Protein AF-A0AAD8Y513-F1 (afdb_monomer)

Structure (mmCIF, N/CA/C/O backbone):
data_AF-A0AAD8Y513-F1
#
_entry.id   AF-A0AAD8Y513-F1
#
loop_
_atom_site.group_PDB
_atom_site.id
_atom_site.type_symbol
_atom_site.label_atom_id
_atom_site.label_alt_id
_atom_site.label_comp_id
_atom_site.label_asym_id
_atom_site.label_entity_id
_atom_site.label_seq_id
_atom_site.pdbx_PDB_ins_code
_atom_site.Cartn_x
_atom_site.Cartn_y
_atom_site.Cartn_z
_atom_site.occupancy
_atom_site.B_iso_or_equiv
_atom_site.auth_seq_id
_atom_site.auth_comp_id
_atom_site.auth_asym_id
_atom_site.auth_atom_id
_atom_site.pdbx_PDB_model_num
ATOM 1 N N . MET A 1 1 ? 4.666 -17.176 3.021 1.00 49.72 1 MET A N 1
ATOM 2 C CA . MET A 1 1 ? 5.710 -16.201 2.650 1.00 49.72 1 MET A CA 1
ATOM 3 C C . MET A 1 1 ? 6.112 -15.404 3.884 1.00 49.72 1 MET A C 1
ATOM 5 O O . MET A 1 1 ? 5.230 -15.013 4.641 1.00 49.72 1 MET A O 1
ATOM 9 N N . LYS A 1 2 ? 7.413 -15.240 4.141 1.00 45.72 2 LYS A N 1
ATOM 10 C CA . LYS A 1 2 ? 7.952 -14.479 5.280 1.00 45.72 2 LYS A CA 1
ATOM 11 C C . LYS A 1 2 ? 8.651 -13.242 4.726 1.00 45.72 2 LYS A C 1
ATOM 13 O O . LYS A 1 2 ? 9.335 -13.358 3.716 1.00 45.72 2 LYS A O 1
ATOM 18 N N . PHE A 1 3 ? 8.454 -12.090 5.356 1.00 56.69 3 PHE A N 1
ATOM 19 C CA . PHE A 1 3 ? 9.060 -10.833 4.923 1.00 56.69 3 PHE A CA 1
ATOM 20 C C . PHE A 1 3 ? 10.031 -10.340 6.000 1.00 56.69 3 PHE A C 1
ATOM 22 O O . PHE A 1 3 ? 9.779 -10.477 7.200 1.00 56.69 3 PHE A O 1
ATOM 29 N N . ASP A 1 4 ? 11.113 -9.707 5.567 1.00 54.53 4 ASP A N 1
ATOM 30 C CA . ASP A 1 4 ? 12.161 -9.196 6.457 1.00 54.53 4 ASP A CA 1
ATOM 31 C C . ASP A 1 4 ? 11.981 -7.704 6.803 1.00 54.53 4 ASP A C 1
ATOM 33 O O . ASP A 1 4 ? 12.884 -7.077 7.348 1.00 54.53 4 ASP A O 1
ATOM 37 N N . ARG A 1 5 ? 10.837 -7.092 6.452 1.00 64.69 5 ARG A N 1
ATOM 38 C CA . ARG A 1 5 ? 10.586 -5.645 6.599 1.00 64.69 5 ARG A CA 1
ATOM 39 C C . ARG A 1 5 ? 9.244 -5.369 7.284 1.00 64.69 5 ARG A C 1
ATOM 41 O O . ARG A 1 5 ? 8.209 -5.756 6.757 1.00 64.69 5 ARG A O 1
ATOM 48 N N . GLY A 1 6 ? 9.271 -4.703 8.441 1.00 71.81 6 GLY A N 1
ATOM 49 C CA . GLY A 1 6 ? 8.079 -4.289 9.199 1.00 71.81 6 GLY A CA 1
ATOM 50 C C . GLY A 1 6 ? 7.302 -3.112 8.585 1.00 71.81 6 GLY A C 1
ATOM 51 O O . GLY A 1 6 ? 7.573 -2.692 7.457 1.00 71.81 6 GLY A O 1
ATOM 52 N N . TYR A 1 7 ? 6.351 -2.554 9.345 1.00 83.06 7 TYR A N 1
ATOM 53 C CA . TYR A 1 7 ? 5.702 -1.287 8.987 1.00 83.06 7 TYR A CA 1
ATOM 54 C C . TYR A 1 7 ? 6.730 -0.158 8.862 1.00 83.06 7 TYR A C 1
ATOM 56 O O . TYR A 1 7 ? 7.703 -0.096 9.611 1.00 83.06 7 TYR A O 1
ATOM 64 N N . ILE A 1 8 ? 6.498 0.766 7.929 1.00 90.00 8 ILE A N 1
ATOM 65 C CA . ILE A 1 8 ? 7.402 1.904 7.700 1.00 90.00 8 ILE A CA 1
ATOM 66 C C . ILE A 1 8 ? 7.344 2.908 8.862 1.00 90.00 8 ILE A C 1
ATOM 68 O O . ILE A 1 8 ? 8.306 3.629 9.114 1.00 90.00 8 ILE A O 1
ATOM 72 N N . SER A 1 9 ? 6.229 2.944 9.599 1.00 90.06 9 SER A N 1
ATOM 73 C CA . SER A 1 9 ? 6.031 3.852 10.726 1.00 90.06 9 SER A CA 1
ATOM 74 C C . SER A 1 9 ? 5.363 3.154 11.913 1.00 90.06 9 SER A C 1
ATOM 76 O O . SER A 1 9 ? 4.347 2.483 11.713 1.00 90.06 9 SER A O 1
ATOM 78 N N . PRO A 1 10 ? 5.848 3.355 13.156 1.00 89.31 10 PRO A N 1
ATOM 79 C CA . PRO A 1 10 ? 5.206 2.810 14.354 1.00 89.31 10 PRO A CA 1
ATOM 80 C C . PRO A 1 10 ? 3.809 3.393 14.578 1.00 89.31 10 PRO A C 1
ATOM 82 O O . PRO A 1 10 ? 2.985 2.781 15.248 1.00 89.31 10 PRO A O 1
ATOM 85 N N . TYR A 1 11 ? 3.485 4.536 13.966 1.00 92.19 11 TYR A N 1
ATOM 86 C CA . TYR A 1 11 ? 2.132 5.078 14.015 1.00 92.19 11 TYR A CA 1
ATOM 87 C C . TYR A 1 11 ? 1.109 4.188 13.301 1.00 92.19 11 TYR A C 1
ATOM 89 O O . TYR A 1 11 ? -0.086 4.371 13.518 1.00 92.19 11 TYR A O 1
ATOM 97 N N . PHE A 1 12 ? 1.530 3.190 12.510 1.00 91.62 12 PHE A N 1
ATOM 98 C CA . PHE A 1 12 ? 0.635 2.181 11.938 1.00 91.62 12 PHE A CA 1
ATOM 99 C C . PHE A 1 12 ? 0.234 1.068 12.917 1.00 91.62 12 PHE A C 1
ATOM 101 O O . PHE A 1 12 ? -0.759 0.394 12.652 1.00 91.62 12 PHE A O 1
ATOM 108 N N . ILE A 1 13 ? 0.837 0.972 14.104 1.00 88.50 13 ILE A N 1
ATOM 109 C CA . ILE A 1 13 ? 0.418 0.042 15.167 1.00 88.50 13 ILE A CA 1
ATOM 110 C C . ILE A 1 13 ? -1.050 0.290 15.574 1.00 88.50 13 ILE A C 1
ATOM 112 O O . ILE A 1 13 ? -1.461 1.433 15.790 1.00 88.50 13 ILE A O 1
ATOM 116 N N . SER A 1 14 ? -1.859 -0.768 15.633 1.00 86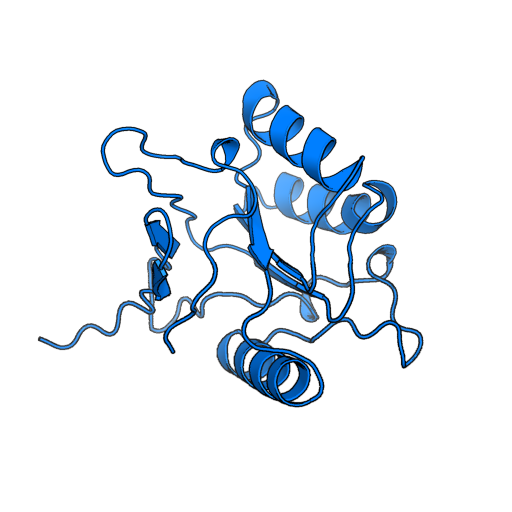.31 14 SER A N 1
ATOM 117 C CA . SER A 1 14 ? -3.241 -0.757 16.139 1.00 86.31 14 SER A CA 1
ATOM 118 C C . SER A 1 14 ? -3.330 -1.271 17.577 1.00 86.31 14 SER A C 1
ATOM 120 O O . SER A 1 14 ? -4.162 -0.778 18.331 1.00 86.31 14 SER A O 1
ATOM 122 N N . ASP A 1 15 ? -2.454 -2.202 17.971 1.00 85.00 15 ASP A N 1
ATOM 123 C CA . ASP A 1 15 ? -2.309 -2.667 19.353 1.00 85.00 15 ASP A CA 1
ATOM 124 C C . ASP A 1 15 ? -0.924 -2.278 19.906 1.00 85.00 15 ASP A C 1
ATOM 126 O O . ASP A 1 15 ? 0.078 -2.930 19.598 1.00 85.00 15 ASP A O 1
ATOM 130 N N . PRO A 1 16 ? -0.842 -1.231 20.749 1.00 82.75 16 PRO A N 1
ATOM 131 C CA . PRO A 1 16 ? 0.412 -0.786 21.351 1.00 82.75 16 PRO A CA 1
ATOM 132 C C . PRO A 1 16 ? 1.083 -1.819 22.262 1.00 82.75 16 PRO A C 1
ATOM 1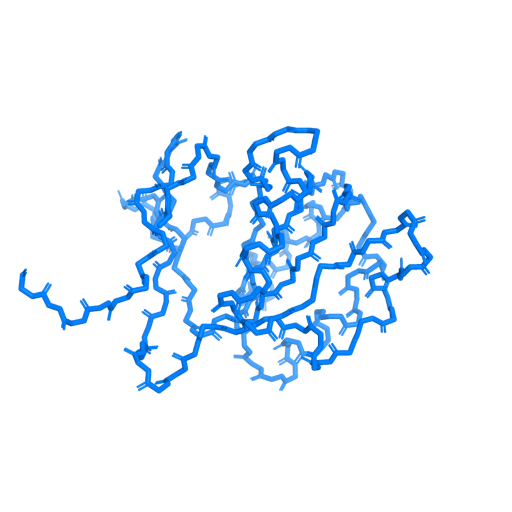34 O O . PRO A 1 16 ? 2.292 -1.732 22.466 1.00 82.75 16 PRO A O 1
ATOM 137 N N . LYS A 1 17 ? 0.330 -2.775 22.829 1.00 84.31 17 LYS A N 1
ATOM 138 C CA . LYS A 1 17 ? 0.878 -3.780 23.755 1.00 84.31 17 LYS A CA 1
ATOM 139 C C . LYS A 1 17 ? 1.671 -4.838 23.007 1.00 84.31 17 LYS A C 1
ATOM 141 O O . LYS A 1 17 ? 2.764 -5.201 23.428 1.00 84.31 17 LYS A O 1
ATOM 146 N N . THR A 1 18 ? 1.103 -5.331 21.912 1.00 80.19 18 THR A N 1
ATOM 147 C CA . THR A 1 18 ? 1.738 -6.339 21.055 1.00 80.19 18 THR A CA 1
ATOM 148 C C . THR A 1 18 ? 2.595 -5.710 19.957 1.00 80.19 18 THR A C 1
ATOM 150 O O . THR A 1 18 ? 3.364 -6.417 19.313 1.00 80.19 18 THR A O 1
ATOM 153 N N . GLN A 1 19 ? 2.501 -4.386 19.774 1.00 80.75 19 GLN A N 1
ATOM 154 C CA . GLN A 1 19 ? 3.152 -3.615 18.711 1.00 80.75 19 GLN A CA 1
ATOM 155 C C . GLN A 1 19 ? 2.785 -4.105 17.307 1.00 80.75 19 GLN A C 1
ATOM 157 O O . GLN A 1 19 ? 3.606 -4.086 16.396 1.00 80.75 19 GLN A O 1
ATOM 162 N N . VAL A 1 20 ? 1.532 -4.526 17.133 1.00 79.19 20 VAL A N 1
ATOM 163 C CA . VAL A 1 20 ? 1.005 -5.089 15.887 1.00 79.19 20 VAL A CA 1
ATOM 164 C C . VAL A 1 20 ? 0.143 -4.066 15.147 1.00 79.19 20 VAL A C 1
ATOM 166 O O . VAL A 1 20 ? -0.532 -3.239 15.760 1.00 79.19 20 VAL A O 1
ATOM 169 N N . CYS A 1 21 ? 0.140 -4.134 13.813 1.00 84.00 21 CYS A N 1
ATOM 170 C CA . CYS A 1 21 ? -0.833 -3.453 12.961 1.00 84.00 21 CYS A CA 1
ATOM 171 C C . CYS A 1 21 ? -1.849 -4.460 12.407 1.00 84.00 21 CYS A C 1
ATOM 173 O O . CYS A 1 21 ? -1.535 -5.254 11.533 1.00 84.00 21 CYS A O 1
ATOM 175 N N . GLU A 1 22 ? -3.079 -4.420 12.889 1.00 81.94 22 GLU A N 1
ATOM 176 C CA . GLU A 1 22 ? -4.155 -5.290 12.429 1.00 81.94 22 GLU A CA 1
ATOM 177 C C . GLU A 1 22 ? -5.006 -4.557 11.391 1.00 81.94 22 GLU A C 1
ATOM 179 O O . GLU A 1 22 ? -5.512 -3.461 11.639 1.00 81.94 22 GLU A O 1
ATOM 184 N N . LEU A 1 23 ? -5.173 -5.177 10.223 1.00 81.88 23 LEU A N 1
ATOM 185 C CA . LEU A 1 23 ? -6.087 -4.726 9.181 1.00 81.88 23 LEU A CA 1
ATOM 186 C C . LEU A 1 23 ? -7.100 -5.839 8.927 1.00 81.88 23 LEU A C 1
ATOM 188 O O . LEU A 1 23 ? -6.729 -7.002 8.838 1.00 81.88 23 LEU A O 1
ATOM 192 N N . GLU A 1 24 ? -8.376 -5.496 8.805 1.00 79.69 24 GLU A N 1
ATOM 193 C CA . GLU A 1 24 ? -9.423 -6.468 8.488 1.00 79.69 24 GLU A CA 1
ATOM 194 C C . GLU A 1 24 ? -9.803 -6.330 7.016 1.00 79.69 24 GLU A C 1
ATOM 196 O O . GLU A 1 24 ? -10.062 -5.213 6.558 1.00 79.69 24 GLU A O 1
ATOM 201 N N . ASN A 1 25 ? -9.785 -7.461 6.296 1.00 78.12 25 ASN A N 1
ATOM 202 C CA . ASN A 1 25 ? -10.074 -7.582 4.861 1.00 78.12 25 ASN A CA 1
ATOM 203 C C . ASN A 1 25 ? -9.511 -6.414 4.033 1.00 78.12 25 ASN A C 1
ATOM 205 O O . ASN A 1 25 ? -10.276 -5.701 3.376 1.00 78.12 25 ASN A O 1
ATOM 209 N N . PRO A 1 26 ? -8.190 -6.150 4.114 1.00 87.44 26 PRO A N 1
ATOM 210 C CA . PRO A 1 26 ? -7.634 -4.974 3.483 1.00 87.44 26 PRO A CA 1
ATOM 211 C C . PRO A 1 26 ? -7.626 -5.117 1.966 1.00 87.44 26 PRO A C 1
ATOM 213 O O . PRO A 1 26 ? -7.344 -6.184 1.414 1.00 87.44 26 PRO A O 1
ATOM 216 N N . VAL A 1 27 ? -7.855 -3.986 1.318 1.00 91.31 27 VAL A N 1
ATOM 217 C CA . VAL A 1 27 ? -7.473 -3.749 -0.066 1.00 91.31 27 VAL A CA 1
ATOM 218 C C . VAL A 1 27 ? -5.955 -3.579 -0.111 1.00 91.31 27 VAL A C 1
ATOM 220 O O . VAL A 1 27 ? -5.370 -2.957 0.780 1.00 91.31 27 VAL A O 1
ATOM 223 N N . ILE A 1 28 ? -5.303 -4.157 -1.116 1.00 92.75 28 ILE A N 1
ATOM 224 C CA . ILE A 1 28 ? -3.845 -4.247 -1.205 1.00 92.75 28 ILE A CA 1
ATOM 225 C C . ILE A 1 28 ? -3.373 -3.504 -2.453 1.00 92.75 28 ILE A C 1
ATOM 227 O O . ILE A 1 28 ? -3.647 -3.915 -3.579 1.00 92.75 28 ILE A O 1
ATOM 231 N N . LEU A 1 29 ? -2.629 -2.421 -2.248 1.00 96.12 29 LEU A N 1
ATOM 232 C CA . LEU A 1 29 ? -1.957 -1.678 -3.307 1.00 96.12 29 LEU A CA 1
ATOM 233 C C . LEU A 1 29 ? -0.500 -2.146 -3.410 1.00 96.12 29 LEU A C 1
ATOM 235 O O . LEU A 1 29 ? 0.255 -2.055 -2.439 1.00 96.12 29 LEU A O 1
ATOM 239 N N . LEU A 1 30 ? -0.103 -2.615 -4.593 1.00 95.62 30 LEU A N 1
ATOM 240 C CA . LEU A 1 30 ? 1.249 -3.091 -4.888 1.00 95.62 30 LEU A CA 1
ATOM 241 C C . LEU A 1 30 ? 1.947 -2.105 -5.827 1.00 95.62 30 LEU A C 1
ATOM 243 O O . LEU A 1 30 ? 1.537 -1.958 -6.973 1.00 95.62 30 LEU A O 1
ATOM 247 N N . VAL A 1 31 ? 3.010 -1.445 -5.373 1.00 96.81 31 VAL A N 1
ATOM 248 C CA . VAL A 1 31 ? 3.742 -0.433 -6.153 1.00 96.81 31 VAL A CA 1
ATOM 249 C C . VAL A 1 31 ? 5.204 -0.842 -6.286 1.00 96.81 31 VAL A C 1
ATOM 251 O O . VAL A 1 31 ? 5.878 -1.128 -5.302 1.00 96.81 31 VAL A O 1
ATOM 254 N N . GLU A 1 32 ? 5.736 -0.872 -7.504 1.00 94.69 32 GLU A N 1
ATOM 255 C CA . GLU A 1 32 ? 7.124 -1.308 -7.717 1.00 94.69 32 GLU A CA 1
ATOM 256 C C . GLU A 1 32 ? 8.163 -0.285 -7.216 1.00 94.69 32 GLU A C 1
ATOM 258 O O . GLU A 1 32 ? 9.288 -0.643 -6.858 1.00 94.69 32 GLU A O 1
ATOM 263 N N . LYS A 1 33 ? 7.779 0.993 -7.199 1.00 94.94 33 LYS A N 1
ATOM 264 C CA . LYS A 1 33 ? 8.633 2.150 -6.912 1.00 94.94 33 LYS A CA 1
ATOM 265 C C . LYS A 1 33 ? 8.239 2.834 -5.605 1.00 94.94 33 LYS A C 1
ATOM 267 O O . LYS A 1 33 ? 7.356 2.382 -4.875 1.00 94.94 33 LYS A O 1
ATOM 272 N N . LYS A 1 34 ? 8.952 3.915 -5.298 1.00 95.88 34 LYS A N 1
ATOM 273 C CA . LYS A 1 34 ? 8.698 4.770 -4.141 1.00 95.88 34 LYS A CA 1
ATOM 274 C C . LYS A 1 34 ? 7.427 5.596 -4.319 1.00 95.88 34 LYS A C 1
ATOM 276 O O . LYS A 1 34 ? 7.164 6.098 -5.408 1.00 95.88 34 LYS A O 1
ATOM 281 N N . VAL A 1 35 ? 6.711 5.810 -3.220 1.00 97.31 35 VAL A N 1
ATOM 282 C CA . VAL A 1 35 ? 5.556 6.710 -3.136 1.00 97.31 35 VAL A CA 1
ATOM 283 C C . VAL A 1 35 ? 5.909 7.872 -2.214 1.00 97.31 35 VAL A C 1
ATOM 285 O O . VAL A 1 35 ? 6.056 7.692 -1.006 1.00 97.31 35 VAL A O 1
ATOM 288 N N . SER A 1 36 ? 6.078 9.063 -2.783 1.00 96.81 36 SER A N 1
ATOM 289 C CA . SER A 1 36 ? 6.514 10.261 -2.049 1.00 96.81 36 SER A CA 1
ATOM 290 C C . SER A 1 36 ? 5.443 11.350 -1.954 1.00 96.81 36 SER A C 1
ATOM 292 O O . SER A 1 36 ? 5.485 12.156 -1.023 1.00 96.81 36 SER A O 1
ATOM 294 N N . SER A 1 37 ? 4.471 11.355 -2.873 1.00 96.06 37 SER A N 1
ATOM 295 C CA . SER A 1 37 ? 3.377 12.329 -2.932 1.00 96.06 37 SER A CA 1
ATOM 296 C C . SER A 1 37 ? 2.047 11.690 -2.555 1.00 96.06 37 SER A C 1
ATOM 298 O O . SER A 1 37 ? 1.698 10.617 -3.048 1.00 96.06 37 SER A O 1
ATOM 300 N N . ILE A 1 38 ? 1.271 12.374 -1.712 1.00 94.69 38 ILE A N 1
ATOM 301 C CA . ILE A 1 38 ? -0.078 11.923 -1.358 1.00 94.69 38 ILE A CA 1
ATOM 302 C C . ILE A 1 38 ? -1.040 11.993 -2.549 1.00 94.69 38 ILE A C 1
ATOM 304 O O . ILE A 1 38 ? -1.972 11.199 -2.614 1.00 94.69 38 ILE A O 1
ATOM 308 N N . GLN A 1 39 ? -0.797 12.886 -3.517 1.00 95.06 39 GLN A N 1
ATOM 309 C CA . GLN A 1 39 ? -1.665 13.088 -4.686 1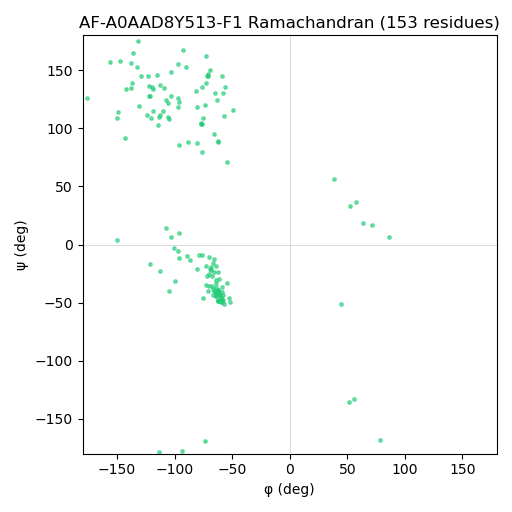.00 95.06 39 GLN A CA 1
ATOM 310 C C . GLN A 1 39 ? -1.822 11.802 -5.506 1.00 95.06 39 GLN A C 1
ATOM 312 O O . GLN A 1 39 ? -2.919 11.494 -5.959 1.00 95.06 39 GLN A O 1
ATOM 317 N N . GLN A 1 40 ? -0.751 11.009 -5.601 1.00 94.31 40 GLN A N 1
ATOM 318 C CA . GLN A 1 40 ? -0.746 9.696 -6.255 1.00 94.31 40 GLN A CA 1
ATOM 319 C C . GLN A 1 40 ? -1.700 8.698 -5.583 1.00 94.31 40 GLN A C 1
ATOM 321 O O . GLN A 1 40 ? -2.227 7.806 -6.236 1.00 94.31 40 GLN A O 1
ATOM 326 N N . LEU A 1 41 ? -1.921 8.837 -4.274 1.00 95.50 41 LEU A N 1
ATOM 327 C CA . LEU A 1 41 ? -2.739 7.927 -3.474 1.00 95.50 41 LEU A CA 1
ATOM 328 C C . LEU A 1 41 ? -4.183 8.401 -3.298 1.00 95.50 41 LEU A C 1
ATOM 330 O O . LEU A 1 41 ? -4.998 7.611 -2.827 1.00 95.50 41 LEU A O 1
ATOM 334 N N . VAL A 1 42 ? -4.512 9.652 -3.645 1.00 93.75 42 VAL A N 1
ATOM 335 C CA . VAL A 1 42 ? -5.856 10.221 -3.428 1.00 93.75 42 VAL A CA 1
ATOM 336 C C . VAL A 1 42 ? -6.961 9.321 -3.997 1.00 93.75 42 VAL A C 1
ATOM 338 O O . VAL A 1 42 ? -7.847 8.967 -3.221 1.00 93.75 42 VAL A O 1
ATOM 341 N N . PRO A 1 43 ? -6.898 8.844 -5.258 1.00 91.56 43 PRO A N 1
ATOM 342 C CA . PRO A 1 43 ? -7.971 8.015 -5.819 1.00 91.56 43 PRO A CA 1
ATOM 343 C C . PRO A 1 43 ? -8.165 6.693 -5.063 1.00 91.56 43 PRO A C 1
ATOM 345 O O . PRO A 1 43 ? -9.289 6.275 -4.778 1.00 91.56 43 PRO A O 1
ATOM 348 N N . VAL A 1 44 ? -7.061 6.057 -4.660 1.00 93.62 44 VAL A N 1
ATOM 349 C CA . VAL A 1 44 ? -7.094 4.813 -3.878 1.00 93.62 44 VAL A CA 1
ATOM 350 C C . VAL A 1 44 ? -7.671 5.069 -2.484 1.00 93.62 44 VAL A C 1
ATOM 352 O O . VAL A 1 44 ? -8.509 4.302 -2.011 1.00 93.62 44 VAL A O 1
ATOM 355 N N . LEU A 1 45 ? -7.263 6.157 -1.825 1.00 93.12 45 LEU A N 1
ATOM 356 C CA . LEU A 1 45 ? -7.761 6.528 -0.500 1.00 93.12 45 LEU A CA 1
ATOM 357 C C . LEU A 1 45 ? -9.255 6.852 -0.524 1.00 93.12 45 LEU A C 1
ATOM 359 O O . LEU A 1 45 ? -9.979 6.392 0.356 1.00 93.12 45 LEU A O 1
ATOM 363 N N . GLU A 1 46 ? -9.734 7.579 -1.532 1.00 91.56 46 GLU A N 1
ATOM 364 C CA . GLU A 1 46 ? -11.161 7.856 -1.719 1.00 91.56 46 GLU A CA 1
ATOM 365 C C . GLU A 1 46 ? -11.968 6.565 -1.879 1.00 91.56 46 GLU A C 1
ATOM 367 O O . GLU A 1 46 ? -12.996 6.396 -1.217 1.00 91.56 46 GLU A O 1
ATOM 372 N N . SER A 1 47 ? -11.477 5.623 -2.692 1.00 90.06 47 SER A N 1
ATOM 373 C CA . SER A 1 47 ? -12.105 4.309 -2.862 1.00 90.06 47 SER A CA 1
ATOM 374 C C . SER A 1 47 ? -12.179 3.539 -1.540 1.00 90.06 47 SER A C 1
ATOM 376 O O . SER A 1 47 ? -13.238 3.026 -1.175 1.00 90.06 47 SER A O 1
ATOM 378 N N . VAL A 1 48 ? -11.080 3.502 -0.781 1.00 90.44 48 VAL A N 1
ATOM 379 C CA . VAL A 1 48 ? -10.995 2.807 0.514 1.00 90.44 48 VAL A CA 1
ATOM 380 C C . VAL A 1 48 ? -11.926 3.434 1.553 1.00 90.44 48 VAL A C 1
ATOM 382 O O . VAL A 1 48 ? -12.641 2.710 2.246 1.00 90.44 48 VAL A O 1
ATOM 385 N N . ILE A 1 49 ? -11.959 4.768 1.646 1.00 90.75 49 ILE A N 1
ATOM 386 C CA . ILE A 1 49 ? -12.853 5.497 2.558 1.00 90.75 49 ILE A CA 1
ATOM 387 C C . ILE A 1 49 ? -14.312 5.211 2.200 1.00 90.75 49 ILE A C 1
ATOM 389 O O . ILE A 1 49 ? -15.109 4.878 3.078 1.00 90.75 49 ILE A O 1
ATOM 393 N N . LYS A 1 50 ? -14.664 5.301 0.912 1.00 90.75 50 LYS A N 1
ATOM 394 C CA . LYS A 1 50 ? -16.026 5.051 0.425 1.00 90.75 50 LYS A CA 1
ATOM 395 C C . LYS A 1 50 ? -16.472 3.613 0.689 1.00 90.75 50 LYS A C 1
ATOM 397 O O . LYS A 1 50 ? -17.623 3.396 1.056 1.00 90.75 50 LYS A O 1
ATOM 402 N N . GLY A 1 51 ? -15.565 2.650 0.530 1.00 88.88 51 GLY A N 1
ATOM 403 C CA . GLY A 1 51 ? -15.803 1.241 0.840 1.00 88.88 51 GLY A CA 1
ATOM 404 C C . GLY A 1 51 ? -15.770 0.906 2.335 1.00 88.88 51 GLY A C 1
ATOM 405 O O . GLY A 1 51 ? -16.103 -0.217 2.699 1.00 88.88 51 GLY A O 1
ATOM 406 N N . GLN A 1 52 ? -15.363 1.846 3.200 1.00 89.62 52 GLN A N 1
ATOM 407 C CA . GLN A 1 52 ? -15.072 1.608 4.622 1.00 89.62 52 GLN A CA 1
ATOM 408 C C . GLN A 1 52 ? -14.083 0.449 4.846 1.00 89.62 52 GLN A C 1
ATOM 410 O O . GLN A 1 52 ? -14.166 -0.292 5.828 1.00 89.62 52 GLN A O 1
ATOM 415 N N . GLN A 1 53 ? -13.142 0.285 3.917 1.00 89.25 53 GL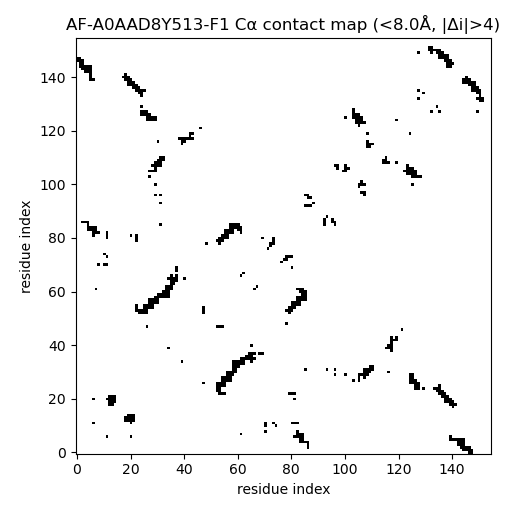N A N 1
ATOM 416 C CA . GLN A 1 53 ? -12.172 -0.804 3.923 1.00 89.25 53 GLN A CA 1
ATOM 417 C C . GLN A 1 53 ? -10.877 -0.392 4.628 1.00 89.25 53 GLN A C 1
ATOM 419 O O . GLN A 1 53 ? -10.622 0.781 4.906 1.00 89.25 53 GLN A O 1
ATOM 424 N N . SER A 1 54 ? -10.041 -1.386 4.916 1.00 91.38 54 SER A N 1
ATOM 425 C CA . SER A 1 54 ? -8.656 -1.157 5.325 1.00 91.38 54 SER A CA 1
ATOM 426 C C . SER A 1 54 ? -7.746 -1.135 4.091 1.00 91.38 54 SER A C 1
ATOM 428 O O . SER A 1 54 ? -8.052 -1.791 3.098 1.00 91.38 54 SER A O 1
ATOM 430 N N . LEU A 1 55 ? -6.616 -0.432 4.148 1.00 93.00 55 LEU A N 1
ATOM 431 C CA . LEU A 1 55 ? -5.635 -0.356 3.062 1.00 93.00 55 LEU A CA 1
ATOM 432 C C . LEU A 1 55 ? -4.262 -0.850 3.520 1.00 93.00 55 LEU A C 1
ATOM 434 O O . LEU A 1 55 ? -3.698 -0.353 4.496 1.00 93.00 55 LEU A O 1
ATOM 438 N N . LEU A 1 56 ? -3.696 -1.787 2.768 1.00 92.88 56 LEU A N 1
ATOM 439 C CA . LEU A 1 56 ? -2.291 -2.160 2.843 1.00 92.88 56 LEU A CA 1
ATOM 440 C C . LEU A 1 56 ? -1.560 -1.636 1.606 1.00 92.88 56 LEU A C 1
ATOM 442 O O . LEU A 1 56 ? -1.917 -1.984 0.485 1.00 92.88 56 LEU A O 1
ATOM 446 N N . ILE A 1 57 ? -0.506 -0.852 1.812 1.00 95.06 57 ILE A N 1
ATOM 447 C CA . ILE A 1 57 ? 0.388 -0.398 0.743 1.00 95.06 57 ILE A CA 1
ATOM 448 C C . ILE A 1 57 ? 1.697 -1.177 0.847 1.00 95.06 57 ILE A C 1
ATOM 450 O O . ILE A 1 57 ? 2.381 -1.109 1.869 1.00 95.06 57 ILE A O 1
ATOM 454 N N . VAL A 1 58 ? 2.059 -1.890 -0.217 1.00 93.62 58 VAL A N 1
ATOM 455 C CA . VAL A 1 58 ? 3.365 -2.539 -0.374 1.00 93.62 58 VAL A CA 1
ATOM 456 C C . VAL A 1 58 ? 4.099 -1.822 -1.499 1.00 93.62 58 VAL A C 1
ATOM 458 O O . VAL A 1 58 ? 3.690 -1.905 -2.654 1.00 93.62 58 VAL A O 1
ATOM 461 N N . ALA A 1 59 ? 5.166 -1.101 -1.165 1.00 95.19 59 ALA A N 1
ATOM 462 C CA . ALA A 1 59 ? 5.917 -0.281 -2.119 1.00 95.19 59 ALA A CA 1
ATOM 463 C C . ALA A 1 59 ? 7.427 -0.449 -1.932 1.00 95.19 59 ALA A C 1
ATOM 465 O O . ALA A 1 59 ? 7.850 -0.921 -0.883 1.00 95.19 59 ALA A O 1
ATOM 466 N N . GLU A 1 60 ? 8.272 -0.031 -2.881 1.00 93.94 60 GLU A N 1
ATOM 467 C CA . GLU A 1 60 ? 9.724 0.052 -2.611 1.00 93.94 60 GLU A CA 1
ATOM 468 C C . GLU A 1 60 ? 9.999 0.868 -1.337 1.00 93.94 60 GLU A C 1
ATOM 470 O O . GLU A 1 60 ? 10.773 0.447 -0.473 1.00 93.94 60 GLU A O 1
ATOM 475 N N . ASP A 1 61 ? 9.335 2.018 -1.231 1.00 94.50 61 ASP A N 1
ATOM 476 C CA . ASP A 1 61 ? 9.282 2.840 -0.031 1.00 94.50 61 ASP A CA 1
ATOM 477 C C . ASP A 1 61 ? 8.028 3.722 -0.050 1.00 94.50 61 ASP A C 1
ATOM 479 O O . ASP A 1 61 ? 7.500 4.035 -1.119 1.00 94.50 61 ASP A O 1
ATOM 483 N N . VAL A 1 62 ? 7.582 4.159 1.124 1.00 96.44 62 VAL A N 1
ATOM 484 C CA . VAL A 1 62 ? 6.581 5.224 1.270 1.00 96.44 62 VAL A CA 1
ATOM 485 C C . VAL A 1 62 ? 7.205 6.292 2.148 1.00 96.44 62 VAL A C 1
ATOM 487 O O . VAL A 1 62 ? 7.453 6.061 3.329 1.00 96.44 62 VAL A O 1
ATOM 490 N N . GLU A 1 63 ? 7.494 7.449 1.568 1.00 95.44 63 GLU A N 1
ATOM 491 C CA . GLU A 1 63 ? 8.347 8.464 2.186 1.00 95.44 63 GLU A CA 1
ATOM 492 C C . GLU A 1 63 ? 7.726 9.866 2.122 1.00 95.44 63 GLU A C 1
ATOM 494 O O . GLU A 1 63 ? 6.664 10.079 1.533 1.00 95.44 63 GLU A O 1
ATOM 499 N N . SER A 1 64 ? 8.398 10.828 2.756 1.00 94.88 64 SER A N 1
ATOM 500 C CA . SER A 1 64 ? 8.109 12.260 2.622 1.00 94.88 64 SER A CA 1
ATOM 501 C C . SER A 1 64 ? 6.651 12.632 2.959 1.00 94.88 64 SER A C 1
ATOM 503 O O . SER A 1 64 ? 6.122 12.235 4.003 1.00 94.88 64 SER A O 1
ATOM 505 N N . GLU A 1 65 ? 6.011 13.432 2.101 1.00 96.44 65 GLU A N 1
ATOM 506 C CA . GLU A 1 65 ? 4.652 13.942 2.280 1.00 96.44 65 GLU A CA 1
ATOM 507 C C . GLU A 1 65 ? 3.616 12.816 2.338 1.00 96.44 65 GLU A C 1
ATOM 5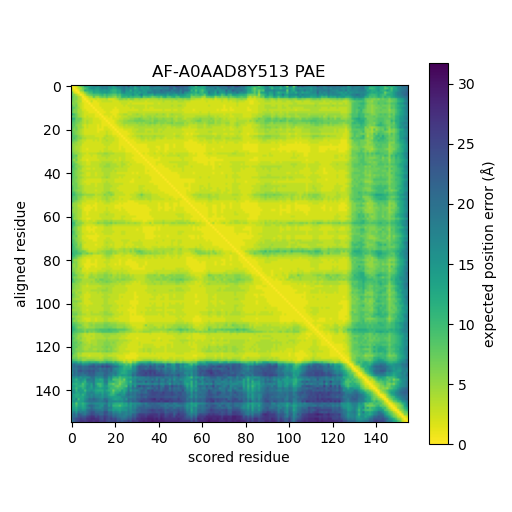09 O O . GLU A 1 65 ? 2.711 12.862 3.176 1.00 96.44 65 GLU A O 1
ATOM 514 N N . ALA A 1 66 ? 3.757 11.789 1.492 1.00 97.12 66 ALA A N 1
ATOM 515 C CA . ALA A 1 66 ? 2.847 10.648 1.482 1.00 97.12 66 ALA A CA 1
ATOM 516 C C . ALA A 1 66 ? 2.802 9.967 2.856 1.00 97.12 66 ALA A C 1
ATOM 518 O O . ALA A 1 66 ? 1.725 9.802 3.431 1.00 97.12 66 ALA A O 1
ATOM 519 N N . LEU A 1 67 ? 3.967 9.639 3.427 1.00 96.94 67 LEU A N 1
ATOM 520 C CA . LEU A 1 67 ? 4.040 8.985 4.734 1.00 96.94 67 LEU A CA 1
ATOM 521 C C . LEU A 1 67 ? 3.449 9.857 5.847 1.00 96.94 67 LEU A C 1
ATOM 523 O O . LEU A 1 67 ? 2.627 9.381 6.633 1.00 96.94 67 LEU A O 1
ATOM 527 N N . ALA A 1 68 ? 3.848 11.130 5.905 1.00 96.38 68 ALA A N 1
ATOM 528 C CA . ALA A 1 68 ? 3.359 12.063 6.916 1.00 96.38 68 ALA A CA 1
ATOM 529 C C . ALA A 1 68 ? 1.829 12.190 6.863 1.00 96.38 68 ALA A C 1
ATOM 531 O O . ALA A 1 68 ? 1.151 12.124 7.892 1.00 96.38 68 ALA A O 1
ATOM 532 N N . THR A 1 69 ? 1.276 12.296 5.656 1.00 95.75 69 THR A N 1
ATOM 533 C CA . THR A 1 69 ? -0.160 12.471 5.453 1.00 95.75 69 THR A CA 1
ATOM 534 C C . THR A 1 69 ? -0.945 11.203 5.777 1.00 95.75 69 THR A C 1
ATOM 536 O O . THR A 1 69 ? -1.988 11.289 6.426 1.00 95.75 69 THR A O 1
ATOM 539 N N . LEU A 1 70 ? -0.443 10.018 5.413 1.00 96.50 70 LEU A N 1
ATOM 540 C CA . LEU A 1 70 ? -1.050 8.738 5.800 1.00 96.50 70 LEU A CA 1
ATOM 541 C C . LEU A 1 70 ? -1.094 8.567 7.323 1.00 96.50 70 LEU A C 1
ATOM 543 O O . LEU A 1 70 ? -2.120 8.165 7.870 1.00 96.50 70 LEU A O 1
ATOM 547 N N . VAL A 1 71 ? -0.009 8.919 8.019 1.00 95.50 71 VAL A N 1
ATOM 548 C CA . VAL A 1 71 ? 0.056 8.870 9.486 1.00 95.50 71 VAL A CA 1
ATOM 549 C C . VAL A 1 71 ? -0.964 9.820 10.115 1.00 95.50 71 VAL A C 1
ATOM 551 O O . VAL A 1 71 ? -1.731 9.407 10.986 1.00 95.50 71 VAL A O 1
ATOM 554 N N . VAL A 1 72 ? -1.023 11.076 9.663 1.00 95.00 72 VAL A N 1
ATOM 555 C CA . VAL A 1 72 ? -1.983 12.057 10.191 1.00 95.00 72 VAL A CA 1
ATOM 556 C C . VAL A 1 72 ? -3.422 11.608 9.943 1.00 95.00 72 VAL A C 1
ATOM 558 O O . VAL A 1 72 ? -4.243 11.688 10.855 1.00 95.00 72 VAL A O 1
ATOM 561 N N . ASN A 1 73 ? -3.730 11.092 8.752 1.00 92.94 73 ASN A N 1
ATOM 562 C CA . ASN A 1 73 ? -5.069 10.603 8.433 1.00 92.94 73 ASN A CA 1
ATOM 563 C C . ASN A 1 73 ? -5.453 9.369 9.249 1.00 92.94 73 ASN A C 1
ATOM 565 O O . ASN A 1 73 ? -6.584 9.288 9.724 1.00 92.94 73 ASN A O 1
ATOM 569 N N . LYS A 1 74 ? -4.522 8.443 9.492 1.00 92.31 74 LYS A N 1
ATOM 570 C CA . LYS A 1 74 ? -4.784 7.335 10.411 1.00 92.31 74 LYS A CA 1
ATOM 571 C C . LYS A 1 74 ? -5.140 7.850 11.810 1.00 92.31 74 LYS A C 1
ATOM 573 O O . LYS A 1 74 ? -6.135 7.422 12.385 1.00 92.31 74 LYS A O 1
ATOM 578 N N . LEU A 1 75 ? -4.331 8.758 12.358 1.00 91.06 75 LEU A N 1
ATOM 579 C CA . LEU A 1 75 ? -4.475 9.223 13.742 1.00 91.06 75 LEU A CA 1
ATOM 580 C C . LEU A 1 75 ? -5.685 10.141 13.954 1.00 91.06 75 LEU A C 1
ATOM 582 O O . LEU A 1 75 ? -6.279 10.115 15.028 1.00 91.06 75 LEU A O 1
ATOM 586 N N . ARG A 1 76 ? -6.026 10.975 12.964 1.00 92.25 76 ARG A N 1
ATOM 587 C CA . ARG A 1 76 ? -7.069 12.007 13.097 1.00 92.25 76 ARG A CA 1
ATOM 588 C C . ARG A 1 76 ? -8.373 11.656 12.393 1.00 92.25 76 ARG A C 1
ATOM 590 O O . ARG A 1 76 ? -9.432 11.943 12.936 1.00 92.25 76 ARG A O 1
ATOM 597 N N . ALA A 1 77 ? -8.298 11.068 11.201 1.00 87.19 77 ALA A N 1
ATOM 598 C CA . ALA A 1 77 ? -9.466 10.722 10.389 1.00 87.19 77 ALA A CA 1
ATOM 599 C C . ALA A 1 77 ? -9.887 9.249 10.547 1.00 87.19 77 ALA A C 1
ATOM 601 O O . ALA A 1 77 ? -10.909 8.843 10.004 1.00 87.19 77 ALA A O 1
ATOM 602 N N . GLY A 1 78 ? -9.116 8.443 11.286 1.00 86.31 78 GLY A N 1
ATOM 603 C CA . GLY A 1 78 ? -9.445 7.045 11.561 1.00 86.31 78 GLY A CA 1
ATOM 604 C C . GLY A 1 78 ? -9.298 6.115 10.354 1.00 86.31 78 GLY A C 1
ATOM 605 O O . GLY A 1 78 ? -9.823 5.002 10.384 1.00 86.31 78 GLY A O 1
ATOM 606 N N . ILE A 1 79 ? -8.590 6.538 9.297 1.00 90.56 79 ILE A N 1
ATOM 607 C CA . ILE A 1 79 ? -8.337 5.677 8.134 1.00 90.56 79 ILE A CA 1
ATOM 608 C C . ILE A 1 79 ? -7.501 4.471 8.575 1.00 90.56 79 ILE A C 1
ATOM 610 O O . ILE A 1 79 ? -6.403 4.617 9.115 1.00 90.56 79 ILE A O 1
ATOM 614 N N . LYS A 1 80 ? -7.999 3.263 8.307 1.00 90.94 80 LYS A N 1
ATOM 615 C CA . LYS A 1 80 ? -7.292 2.011 8.597 1.00 90.94 80 LYS A CA 1
ATOM 616 C C . LYS A 1 80 ? -6.266 1.732 7.501 1.00 90.94 80 LYS A C 1
ATOM 618 O O . LYS A 1 80 ? -6.572 1.056 6.526 1.00 90.94 80 LYS A O 1
ATOM 623 N N . VAL A 1 81 ? -5.057 2.270 7.646 1.00 93.31 81 VAL A N 1
ATOM 624 C CA . VAL A 1 81 ? -3.980 2.112 6.657 1.00 93.31 81 VAL A CA 1
ATOM 625 C C . VAL A 1 81 ? -2.670 1.645 7.288 1.00 93.31 81 VAL A C 1
ATOM 627 O O . VAL A 1 81 ? -2.330 2.041 8.406 1.00 93.31 81 VAL A O 1
ATOM 630 N N . CYS A 1 82 ? -1.924 0.824 6.550 1.00 92.50 82 CYS A N 1
ATOM 631 C CA . CYS A 1 82 ? -0.544 0.454 6.848 1.00 92.50 82 CYS A CA 1
ATOM 632 C C . CYS A 1 82 ? 0.295 0.477 5.570 1.00 92.50 82 CYS A C 1
ATOM 634 O O . CYS A 1 82 ? -0.156 0.004 4.527 1.00 92.50 82 CYS A O 1
ATOM 636 N N . ALA A 1 83 ? 1.519 0.992 5.658 1.00 93.75 83 ALA A N 1
ATOM 637 C CA . ALA A 1 83 ? 2.481 0.959 4.563 1.00 93.75 83 ALA A CA 1
ATOM 638 C C . ALA A 1 83 ? 3.733 0.177 4.964 1.00 93.75 83 ALA A C 1
ATOM 640 O O . ALA A 1 83 ? 4.292 0.398 6.046 1.00 93.75 83 ALA A O 1
ATOM 641 N N . VAL A 1 84 ? 4.177 -0.716 4.079 1.00 91.00 84 VAL A N 1
ATOM 642 C CA . VAL A 1 84 ? 5.347 -1.582 4.268 1.00 91.00 84 VAL A CA 1
ATOM 643 C C . VAL A 1 84 ? 6.254 -1.568 3.051 1.00 91.00 84 VAL A C 1
ATOM 645 O O . VAL A 1 84 ? 5.806 -1.366 1.920 1.00 91.00 84 VAL A O 1
ATOM 648 N N . LYS A 1 85 ? 7.544 -1.816 3.286 1.00 90.50 85 LYS A N 1
ATOM 649 C CA . LYS A 1 85 ? 8.500 -1.971 2.191 1.00 90.50 85 LYS A CA 1
ATOM 650 C C . LYS A 1 85 ? 8.332 -3.336 1.540 1.00 90.50 85 LYS A C 1
ATOM 652 O O . LYS A 1 85 ? 8.262 -4.357 2.225 1.00 90.50 85 LYS A O 1
ATOM 657 N N . ALA A 1 86 ? 8.330 -3.343 0.219 1.00 89.56 86 ALA A N 1
ATOM 658 C CA . ALA A 1 86 ? 8.362 -4.534 -0.595 1.00 89.56 86 ALA A CA 1
ATOM 659 C C . ALA A 1 86 ? 9.600 -5.377 -0.226 1.00 89.56 86 ALA A C 1
ATOM 661 O O . ALA A 1 86 ? 10.694 -4.832 -0.034 1.00 89.56 86 ALA A O 1
ATOM 662 N N . PRO A 1 87 ? 9.442 -6.701 -0.087 1.00 83.69 87 PRO A N 1
ATOM 663 C CA . PRO A 1 87 ? 10.529 -7.600 0.289 1.00 83.69 87 PRO A CA 1
ATOM 664 C C . PRO A 1 87 ? 11.567 -7.732 -0.832 1.00 83.69 87 PRO A C 1
ATOM 666 O O . PRO A 1 87 ? 11.245 -7.669 -2.015 1.00 83.69 87 PRO A O 1
ATOM 669 N N . GLY A 1 88 ? 12.821 -7.976 -0.456 1.00 85.81 88 GLY A N 1
ATOM 670 C CA . GLY A 1 88 ? 13.917 -8.145 -1.410 1.00 85.81 88 GLY A CA 1
ATOM 671 C C . GLY A 1 88 ? 14.449 -6.830 -1.994 1.00 85.81 88 GLY A C 1
ATOM 672 O O . GLY A 1 88 ? 14.176 -5.734 -1.503 1.00 85.81 88 GLY A O 1
ATOM 673 N N . PHE A 1 89 ? 15.264 -6.950 -3.041 1.00 87.25 89 PHE A N 1
ATOM 674 C CA . PHE A 1 89 ? 15.888 -5.841 -3.770 1.00 87.25 89 PHE A CA 1
ATOM 675 C C . PHE A 1 89 ? 16.039 -6.205 -5.255 1.00 87.25 89 PHE A C 1
ATOM 677 O O . PHE A 1 89 ? 16.045 -7.390 -5.593 1.00 87.25 89 PHE A O 1
ATOM 684 N N . GLY A 1 90 ? 16.154 -5.201 -6.132 1.00 90.06 90 GLY A N 1
ATOM 685 C CA . GLY A 1 90 ? 16.350 -5.406 -7.575 1.00 90.06 90 GLY A CA 1
ATOM 686 C C . GLY A 1 90 ? 15.323 -6.364 -8.192 1.00 90.06 90 GLY A C 1
ATOM 687 O O . GLY A 1 90 ? 14.137 -6.303 -7.864 1.00 90.06 90 GLY A O 1
ATOM 688 N N . ASP A 1 91 ? 15.790 -7.282 -9.036 1.00 90.50 91 ASP A N 1
ATOM 689 C CA . ASP A 1 91 ? 14.936 -8.260 -9.725 1.00 90.50 91 ASP A CA 1
ATOM 690 C C . ASP A 1 91 ? 14.236 -9.227 -8.765 1.00 90.50 91 ASP A C 1
ATOM 692 O O . ASP A 1 91 ? 13.083 -9.589 -8.989 1.00 90.50 91 ASP A O 1
ATOM 696 N N . ASN A 1 92 ? 14.877 -9.580 -7.644 1.00 90.31 92 ASN A N 1
ATOM 697 C CA . ASN A 1 92 ? 14.253 -10.426 -6.626 1.00 90.31 92 ASN A CA 1
ATOM 698 C C . ASN A 1 92 ? 13.014 -9.746 -6.021 1.00 90.31 92 ASN A C 1
ATOM 700 O O . ASN A 1 92 ? 11.988 -10.390 -5.817 1.00 90.31 92 ASN A O 1
ATOM 704 N N . ARG A 1 93 ? 13.067 -8.426 -5.789 1.00 90.50 93 ARG A N 1
ATOM 705 C CA . ARG A 1 93 ? 11.894 -7.662 -5.338 1.00 90.50 93 ARG A CA 1
ATOM 706 C C . ARG A 1 93 ? 10.790 -7.669 -6.385 1.00 90.50 93 ARG A C 1
ATOM 708 O O . ARG A 1 93 ? 9.638 -7.874 -6.021 1.00 90.50 93 ARG A O 1
ATOM 715 N N . LYS A 1 94 ? 11.126 -7.470 -7.664 1.00 91.69 94 LYS A N 1
ATOM 716 C CA . LYS A 1 94 ? 10.138 -7.502 -8.755 1.00 91.69 94 LYS A CA 1
ATOM 717 C C . LYS A 1 94 ? 9.438 -8.861 -8.818 1.00 91.69 94 LYS A C 1
ATOM 719 O O . LYS A 1 94 ? 8.214 -8.897 -8.796 1.00 91.69 94 LYS A O 1
ATOM 724 N N . ALA A 1 95 ? 10.198 -9.958 -8.804 1.00 91.19 95 ALA A N 1
ATOM 725 C CA . ALA A 1 95 ? 9.650 -11.316 -8.786 1.00 91.19 95 ALA A CA 1
ATOM 726 C C . ALA A 1 95 ? 8.741 -11.542 -7.569 1.00 91.19 95 ALA A C 1
ATOM 728 O O . ALA A 1 95 ? 7.591 -11.947 -7.705 1.00 91.19 95 ALA A O 1
ATOM 729 N N . THR A 1 96 ? 9.218 -11.155 -6.388 1.00 87.94 96 THR A N 1
ATOM 730 C CA . THR A 1 96 ? 8.466 -11.312 -5.143 1.00 87.94 96 THR A CA 1
ATOM 731 C C . THR A 1 96 ? 7.169 -10.486 -5.128 1.00 87.94 96 THR A C 1
ATOM 733 O O . THR A 1 96 ? 6.149 -10.924 -4.604 1.00 87.94 96 THR A O 1
ATOM 736 N N . MET A 1 97 ? 7.178 -9.286 -5.712 1.00 90.62 97 MET A N 1
ATOM 737 C CA . MET A 1 97 ? 5.981 -8.454 -5.861 1.00 90.62 97 MET A CA 1
ATOM 738 C C . MET A 1 97 ? 4.967 -9.066 -6.831 1.00 90.62 97 MET A C 1
ATOM 740 O O . MET A 1 97 ? 3.767 -8.969 -6.582 1.00 90.62 97 MET A O 1
ATOM 744 N N . GLN A 1 98 ? 5.427 -9.722 -7.900 1.00 92.50 98 GLN A N 1
ATOM 745 C CA . GLN A 1 98 ? 4.542 -10.453 -8.812 1.00 92.50 98 GLN A CA 1
ATOM 746 C C . GLN A 1 98 ? 3.890 -11.654 -8.124 1.00 92.50 98 GLN A C 1
ATOM 748 O O . GLN A 1 98 ? 2.687 -11.855 -8.267 1.00 92.50 98 GLN A O 1
ATOM 753 N N . ASP A 1 99 ? 4.632 -12.390 -7.293 1.00 86.38 99 ASP A N 1
ATOM 754 C CA . ASP A 1 99 ? 4.050 -13.468 -6.485 1.00 86.38 99 ASP A CA 1
ATOM 755 C C . ASP A 1 99 ? 2.945 -12.939 -5.557 1.00 86.38 99 ASP A C 1
ATOM 757 O O . ASP A 1 99 ? 1.889 -13.558 -5.422 1.00 86.38 99 ASP A O 1
ATOM 761 N N . LEU A 1 100 ? 3.144 -11.764 -4.946 1.00 86.56 100 LEU A N 1
ATOM 762 C CA . LEU A 1 100 ? 2.114 -11.117 -4.125 1.00 86.56 100 LEU A CA 1
ATOM 763 C C . LEU A 1 100 ? 0.890 -10.708 -4.938 1.00 86.56 100 LEU A C 1
ATOM 765 O O . LEU A 1 100 ? -0.230 -10.890 -4.462 1.00 86.56 100 LEU A O 1
ATOM 769 N N . ALA A 1 101 ? 1.084 -10.182 -6.145 1.00 89.69 101 ALA A N 1
ATOM 770 C CA . ALA A 1 101 ? -0.010 -9.842 -7.046 1.00 89.69 101 ALA A CA 1
ATOM 771 C C . ALA A 1 101 ? -0.854 -11.080 -7.370 1.00 89.69 101 ALA A C 1
ATOM 773 O O . ALA A 1 101 ? -2.064 -11.063 -7.160 1.00 89.69 101 ALA A O 1
ATOM 774 N N . ILE A 1 102 ? -0.210 -12.193 -7.729 1.00 86.00 102 ILE A N 1
ATOM 775 C CA . ILE A 1 102 ? -0.883 -13.471 -7.996 1.00 86.00 102 ILE A CA 1
ATOM 776 C C . ILE A 1 102 ? -1.637 -13.974 -6.757 1.00 86.00 102 ILE A C 1
ATOM 778 O O . ILE A 1 102 ? -2.811 -14.326 -6.850 1.00 86.00 102 ILE A O 1
A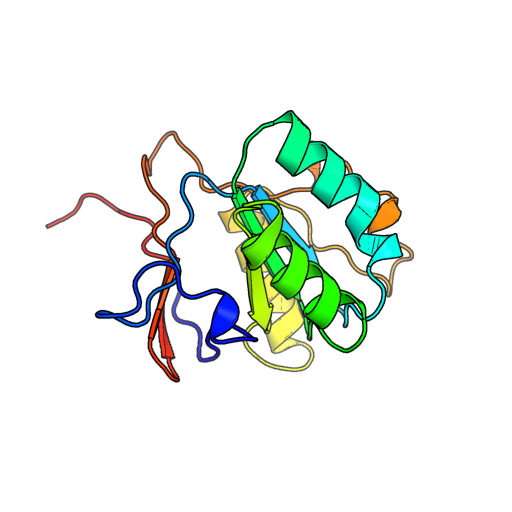TOM 782 N N . LEU A 1 103 ? -0.994 -13.983 -5.585 1.00 83.25 103 LEU A N 1
ATOM 783 C CA . LEU A 1 103 ? -1.596 -14.483 -4.342 1.00 83.25 103 LEU A CA 1
ATOM 784 C C . LEU A 1 103 ? -2.802 -13.658 -3.875 1.00 83.25 103 LEU A C 1
ATOM 786 O O . LEU A 1 103 ? -3.696 -14.195 -3.223 1.00 83.25 103 LEU A O 1
ATOM 790 N N . THR A 1 104 ? -2.804 -12.360 -4.170 1.00 85.62 104 THR A N 1
ATOM 791 C CA . THR A 1 104 ? -3.849 -11.421 -3.735 1.00 85.62 104 THR A CA 1
ATOM 792 C C . THR A 1 104 ? -4.862 -11.105 -4.835 1.00 85.62 104 THR A C 1
ATOM 794 O O . THR A 1 104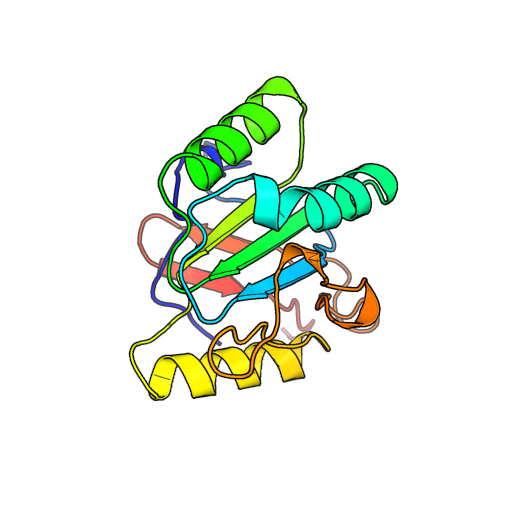 ? -5.811 -10.363 -4.593 1.00 85.62 104 THR A O 1
ATOM 797 N N . GLY A 1 105 ? -4.672 -11.635 -6.047 1.00 87.69 105 GLY A N 1
ATOM 798 C CA . GLY A 1 105 ? -5.472 -11.274 -7.218 1.00 87.69 105 GLY A CA 1
ATOM 799 C C . GLY A 1 105 ? -5.328 -9.808 -7.645 1.00 87.69 105 GLY A C 1
ATOM 800 O O . GLY A 1 105 ? -6.199 -9.303 -8.341 1.00 87.69 105 GLY A O 1
ATOM 801 N N . GLY A 1 106 ? -4.271 -9.118 -7.204 1.00 91.19 106 GLY A N 1
ATOM 802 C CA . GLY A 1 106 ? -3.982 -7.730 -7.562 1.00 91.19 106 GLY A CA 1
ATOM 803 C C . GLY A 1 106 ? -3.040 -7.607 -8.758 1.00 91.19 106 GLY A C 1
ATOM 804 O O . GLY A 1 106 ? -2.586 -8.595 -9.330 1.00 91.19 106 GLY A O 1
ATOM 805 N N . THR A 1 107 ? -2.694 -6.371 -9.115 1.00 95.44 107 THR A N 1
ATOM 806 C CA . THR A 1 107 ? -1.705 -6.041 -10.150 1.00 95.44 107 THR A CA 1
ATOM 807 C C . THR A 1 107 ? -0.588 -5.186 -9.554 1.00 95.44 107 THR A C 1
ATOM 809 O O . THR A 1 107 ? -0.851 -4.246 -8.805 1.00 95.44 107 THR A O 1
ATOM 812 N N . VAL A 1 108 ? 0.673 -5.481 -9.892 1.00 96.12 108 VAL A N 1
ATOM 813 C CA . VAL A 1 108 ? 1.798 -4.607 -9.520 1.00 96.12 108 VAL A CA 1
ATOM 814 C C . VAL A 1 108 ? 1.779 -3.358 -10.392 1.00 96.12 108 VAL A C 1
ATOM 816 O O . VAL A 1 108 ? 1.930 -3.442 -11.610 1.00 96.12 108 VAL A O 1
ATOM 819 N N . ILE A 1 109 ? 1.654 -2.191 -9.768 1.00 96.56 109 ILE A N 1
ATOM 820 C CA . ILE A 1 109 ? 1.727 -0.902 -10.449 1.00 96.56 109 ILE A CA 1
ATOM 821 C C . ILE A 1 109 ? 3.191 -0.595 -10.749 1.00 96.56 109 ILE A C 1
ATOM 823 O O . ILE A 1 109 ? 3.975 -0.234 -9.863 1.00 96.56 109 ILE A O 1
ATOM 827 N N . SER A 1 110 ? 3.556 -0.772 -12.017 1.00 93.88 110 SER A N 1
ATOM 828 C CA . SER A 1 110 ? 4.911 -0.560 -12.512 1.00 93.88 110 SER A CA 1
ATOM 829 C C . SER A 1 110 ? 4.994 0.729 -13.327 1.00 93.88 110 SER A C 1
ATOM 831 O O . SER A 1 110 ? 4.491 0.834 -14.447 1.00 93.88 110 SER A O 1
ATOM 833 N N . GLN A 1 111 ? 5.666 1.727 -12.757 1.00 89.25 111 GLN A N 1
ATOM 834 C CA . GLN A 1 111 ? 5.918 3.000 -13.437 1.00 89.25 111 GLN A CA 1
ATOM 835 C C . GLN A 1 111 ? 6.898 2.844 -14.611 1.00 89.25 111 GLN A C 1
ATOM 837 O O . GLN A 1 111 ? 6.869 3.653 -15.535 1.00 89.25 111 GLN A O 1
ATOM 842 N N . ASP A 1 112 ? 7.718 1.784 -14.615 1.00 88.19 112 ASP A N 1
ATOM 843 C CA . ASP A 1 112 ? 8.674 1.495 -15.695 1.00 88.19 112 ASP A CA 1
ATOM 844 C C . ASP A 1 112 ? 7.959 1.160 -17.024 1.00 88.19 112 ASP A C 1
ATOM 846 O O . ASP A 1 112 ? 8.531 1.357 -18.093 1.00 88.19 112 ASP A O 1
ATOM 850 N N . ILE A 1 113 ? 6.701 0.702 -16.970 1.00 90.06 113 ILE A N 1
ATOM 851 C CA . ILE A 1 113 ? 5.857 0.413 -18.146 1.00 90.06 113 ILE A CA 1
ATOM 852 C C . ILE A 1 113 ? 4.738 1.449 -18.351 1.00 90.06 113 ILE A C 1
ATOM 854 O O . ILE A 1 113 ? 3.806 1.215 -19.117 1.00 90.06 113 ILE A O 1
ATOM 858 N N . GLY A 1 114 ? 4.819 2.597 -17.669 1.00 90.81 114 GLY A N 1
ATOM 859 C CA . GLY A 1 114 ? 3.896 3.721 -17.846 1.00 90.81 114 GLY A CA 1
ATOM 860 C C . GLY A 1 114 ? 2.614 3.673 -17.011 1.00 90.81 114 GLY A C 1
ATOM 861 O O . GLY A 1 114 ? 1.764 4.543 -17.190 1.00 90.81 114 GLY A O 1
ATOM 862 N N . MET A 1 115 ? 2.460 2.714 -16.089 1.00 95.00 115 MET A N 1
ATOM 863 C CA . MET A 1 115 ? 1.326 2.725 -15.159 1.00 95.00 115 MET A CA 1
ATOM 864 C C . MET A 1 115 ? 1.469 3.854 -14.137 1.00 95.00 115 MET A C 1
ATOM 866 O O . MET A 1 115 ? 2.574 4.163 -13.679 1.00 95.00 115 MET A O 1
ATOM 870 N N . LYS A 1 116 ? 0.336 4.420 -13.719 1.00 94.50 116 LYS A N 1
ATOM 871 C CA . LYS A 1 116 ? 0.275 5.467 -12.700 1.00 94.50 116 LYS A CA 1
ATOM 872 C C . LYS A 1 116 ? -0.617 5.055 -11.541 1.00 94.50 116 LYS A C 1
ATOM 874 O O . LYS A 1 116 ? -1.622 4.383 -11.743 1.00 94.50 116 LYS A O 1
ATOM 879 N N . ILE A 1 117 ? -0.247 5.466 -10.330 1.00 94.25 117 ILE A N 1
ATOM 880 C CA . ILE A 1 117 ? -0.979 5.104 -9.107 1.00 94.25 117 ILE A CA 1
ATOM 881 C C . ILE A 1 117 ? -2.337 5.819 -9.084 1.00 94.25 117 ILE A C 1
ATOM 883 O O . ILE A 1 117 ? -3.347 5.245 -8.696 1.00 94.25 117 ILE A O 1
ATOM 887 N N . GLU A 1 118 ? -2.370 7.049 -9.587 1.00 93.75 118 GLU A N 1
ATOM 888 C CA . GLU A 1 118 ? -3.570 7.869 -9.715 1.00 93.75 118 GLU A CA 1
ATOM 889 C C . GLU A 1 118 ? -4.600 7.326 -10.726 1.00 93.75 118 GLU A C 1
ATOM 891 O O . GLU A 1 118 ? -5.757 7.732 -10.697 1.00 93.75 118 GLU A O 1
ATOM 896 N N . GLU A 1 119 ? -4.201 6.399 -11.600 1.00 94.19 119 GLU A N 1
ATOM 897 C CA . GLU A 1 119 ? -5.071 5.753 -12.596 1.00 94.19 119 GLU A CA 1
ATOM 898 C C . GLU A 1 119 ? -5.477 4.328 -12.171 1.00 94.19 119 GLU A C 1
ATOM 900 O O . GLU A 1 119 ? -6.104 3.602 -12.943 1.00 94.19 119 GLU A O 1
ATOM 905 N N . VAL A 1 120 ? -5.120 3.910 -10.950 1.00 93.31 120 VAL A N 1
ATOM 906 C CA . VAL A 1 120 ? -5.425 2.570 -10.438 1.00 93.31 120 VAL A CA 1
ATOM 907 C C . VAL A 1 120 ? -6.925 2.377 -10.287 1.00 93.31 120 VAL A C 1
ATOM 909 O O . VAL A 1 120 ? -7.627 3.168 -9.656 1.00 93.31 120 VAL A O 1
ATOM 912 N N . THR A 1 121 ? -7.395 1.262 -10.826 1.00 90.88 121 THR A N 1
ATOM 913 C CA . THR A 1 121 ? -8.783 0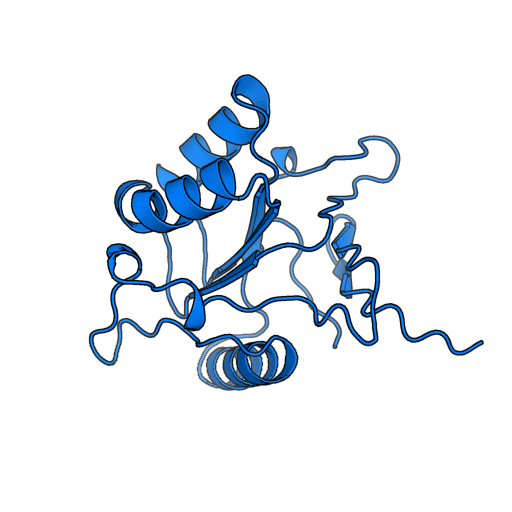.813 -10.734 1.00 90.88 121 THR A CA 1
ATOM 914 C C . THR A 1 121 ? -8.963 -0.200 -9.596 1.00 90.88 121 THR A C 1
ATOM 916 O O . THR A 1 121 ? -7.996 -0.868 -9.214 1.00 90.88 121 THR A O 1
ATOM 919 N N . PRO A 1 122 ? -10.177 -0.351 -9.034 1.00 87.62 122 PRO A N 1
ATOM 920 C CA . PRO A 1 122 ? -10.445 -1.342 -7.992 1.00 87.62 122 PRO A CA 1
ATOM 921 C C . PRO A 1 122 ? -10.050 -2.775 -8.374 1.00 87.62 122 PRO A C 1
ATOM 923 O O . PRO A 1 122 ? -9.604 -3.526 -7.515 1.00 87.62 122 PRO A O 1
ATOM 926 N N . GLU A 1 123 ? -10.153 -3.144 -9.652 1.00 89.12 123 GLU A N 1
ATOM 927 C CA . GLU A 1 123 ? -9.808 -4.472 -10.176 1.00 89.12 123 GLU A CA 1
ATOM 928 C C . GLU A 1 123 ? -8.298 -4.753 -10.158 1.00 89.12 123 GLU A C 1
ATOM 930 O O . GLU A 1 123 ? -7.876 -5.906 -10.189 1.00 89.12 123 GLU A O 1
ATOM 935 N N . GLN A 1 124 ? -7.470 -3.707 -10.116 1.00 92.38 124 GLN A N 1
ATOM 936 C CA . GLN A 1 124 ? -6.015 -3.827 -10.002 1.00 92.38 124 GLN A CA 1
ATOM 937 C C . GLN A 1 124 ? -5.552 -3.921 -8.547 1.00 92.38 124 GLN A C 1
ATOM 939 O O . GLN A 1 124 ? -4.395 -4.265 -8.291 1.00 92.38 124 GLN A O 1
ATOM 944 N N . LEU A 1 125 ? -6.429 -3.617 -7.591 1.00 92.69 125 LEU A N 1
ATOM 945 C CA . LEU A 1 125 ? -6.126 -3.746 -6.177 1.00 92.69 125 LEU A CA 1
ATOM 946 C C . LEU A 1 125 ? -6.301 -5.202 -5.748 1.00 92.69 125 LEU A C 1
ATOM 948 O O . LEU A 1 125 ? -7.307 -5.846 -6.032 1.00 92.69 125 LEU A O 1
ATOM 952 N N . GLY A 1 126 ? -5.308 -5.718 -5.032 1.00 90.25 126 GLY A N 1
ATOM 953 C CA . GLY A 1 126 ? -5.390 -7.048 -4.452 1.00 90.25 126 GLY A CA 1
ATOM 954 C C . GLY A 1 126 ? -6.353 -7.081 -3.270 1.00 90.25 126 GLY A C 1
ATOM 955 O O . GLY A 1 126 ? -6.658 -6.065 -2.642 1.00 90.25 126 GLY A O 1
ATOM 956 N N . SER A 1 127 ? -6.784 -8.280 -2.913 1.00 84.75 127 SER A N 1
ATOM 957 C CA . SER A 1 127 ? -7.516 -8.537 -1.681 1.00 84.75 127 SER A CA 1
ATOM 958 C C . SER A 1 127 ? -7.017 -9.825 -1.039 1.00 84.75 127 SER A C 1
ATOM 960 O O . SER A 1 127 ? -6.464 -10.712 -1.691 1.00 84.75 127 SER A O 1
ATOM 962 N N . ALA A 1 128 ? -7.200 -9.948 0.271 1.00 68.62 128 ALA A N 1
ATOM 963 C CA . ALA A 1 128 ? -7.110 -11.257 0.896 1.00 68.62 128 ALA A CA 1
ATOM 964 C C . ALA A 1 128 ? -8.394 -12.025 0.554 1.00 68.62 128 ALA A C 1
ATOM 966 O O . ALA A 1 128 ? -9.463 -11.657 1.034 1.00 68.62 128 ALA A O 1
ATOM 967 N N . ASN A 1 129 ? -8.306 -13.044 -0.306 1.00 52.50 129 ASN A N 1
ATOM 968 C CA . ASN A 1 129 ? -9.464 -13.826 -0.748 1.00 52.50 129 ASN A CA 1
ATOM 969 C C . ASN A 1 129 ? -10.325 -14.303 0.440 1.00 52.50 129 ASN A C 1
ATOM 971 O O . ASN A 1 129 ? -9.891 -15.118 1.258 1.00 52.50 129 ASN A O 1
ATOM 975 N N . ALA A 1 130 ? -11.571 -13.823 0.498 1.00 43.75 130 ALA A N 1
ATOM 976 C CA . ALA A 1 130 ? -12.523 -14.111 1.571 1.00 43.75 130 ALA A CA 1
ATOM 977 C C . ALA A 1 130 ? -12.999 -15.577 1.601 1.00 43.75 130 ALA A C 1
ATOM 979 O O . ALA A 1 130 ? -13.484 -16.040 2.631 1.00 43.75 130 ALA A O 1
ATOM 980 N N . SER A 1 131 ? -12.858 -16.323 0.497 1.00 45.41 131 SER A N 1
ATOM 981 C CA . SER A 1 131 ? -13.339 -17.708 0.383 1.00 45.41 131 SER A CA 1
ATOM 982 C C . SER A 1 131 ? -12.511 -18.729 1.168 1.00 45.41 131 SER A C 1
ATOM 984 O O . SER A 1 131 ? -13.009 -19.814 1.446 1.00 45.41 131 SER A O 1
ATOM 986 N N . GLU A 1 132 ? -11.277 -18.396 1.553 1.00 44.38 132 GLU A N 1
ATOM 987 C CA . GLU A 1 132 ? -10.429 -19.274 2.374 1.00 44.38 132 GLU A CA 1
ATOM 988 C C . GLU A 1 132 ? -10.001 -18.625 3.700 1.00 44.38 132 GLU A C 1
ATOM 990 O O . GLU A 1 132 ? -9.560 -19.330 4.605 1.00 44.38 132 GLU A O 1
ATOM 995 N N . LEU A 1 133 ? -10.123 -17.296 3.836 1.00 44.78 133 LEU A N 1
ATOM 996 C CA . LEU A 1 133 ? -9.461 -16.521 4.888 1.00 44.78 133 LEU A CA 1
ATOM 997 C C . LEU A 1 133 ? -10.359 -15.378 5.398 1.00 44.78 133 LEU A C 1
ATOM 999 O O . LEU A 1 133 ? -10.287 -14.267 4.879 1.00 44.78 133 LEU A O 1
ATOM 1003 N N . PRO A 1 134 ? -11.178 -15.585 6.445 1.00 37.78 134 PRO A N 1
ATOM 1004 C CA . PRO A 1 134 ? -12.112 -14.558 6.921 1.00 37.78 134 PRO A CA 1
ATOM 1005 C C . PRO A 1 134 ? -11.432 -13.359 7.610 1.00 37.78 134 PRO A C 1
ATOM 1007 O O . PRO A 1 134 ? -12.094 -12.362 7.888 1.00 37.78 134 PRO A O 1
ATOM 1010 N N . ARG A 1 135 ? -10.127 -13.448 7.916 1.00 43.72 135 ARG A N 1
ATOM 1011 C CA . ARG A 1 135 ? -9.320 -12.366 8.505 1.00 43.72 135 ARG A CA 1
ATOM 1012 C C . ARG A 1 135 ? -7.869 -12.461 8.040 1.00 43.72 135 ARG A C 1
ATOM 1014 O O . ARG A 1 135 ? -7.163 -13.387 8.436 1.00 43.72 135 ARG A O 1
ATOM 1021 N N . MET A 1 136 ? -7.396 -11.485 7.266 1.00 48.66 136 MET A N 1
ATOM 1022 C CA . MET A 1 136 ? -5.957 -11.309 7.042 1.00 48.66 136 MET A CA 1
ATOM 1023 C C . MET A 1 136 ? -5.371 -10.413 8.127 1.00 48.66 136 MET A C 1
ATOM 1025 O O . MET A 1 136 ? -5.280 -9.205 7.956 1.00 48.66 136 MET A O 1
ATOM 1029 N N . ILE A 1 137 ? -4.948 -11.010 9.240 1.00 48.56 137 ILE A N 1
ATOM 1030 C CA . ILE A 1 137 ? -4.224 -10.269 10.275 1.00 48.56 137 ILE A CA 1
ATOM 1031 C C . ILE A 1 137 ? -2.763 -10.151 9.841 1.00 48.56 137 ILE A C 1
ATOM 1033 O O . ILE A 1 137 ? -2.054 -11.148 9.666 1.00 48.56 137 ILE A O 1
ATOM 1037 N N . LEU A 1 138 ? -2.315 -8.917 9.651 1.00 53.84 138 LEU A N 1
ATOM 1038 C CA . LEU A 1 138 ? -0.975 -8.616 9.183 1.00 53.84 138 LEU A CA 1
ATOM 1039 C C . LEU A 1 138 ? -0.042 -8.314 10.365 1.00 53.84 138 LEU A C 1
ATOM 1041 O O . LEU A 1 138 ? 0.163 -7.169 10.740 1.00 53.84 138 LEU A O 1
ATOM 1045 N N . LEU A 1 139 ? 0.543 -9.348 10.977 1.00 49.62 139 LEU A N 1
ATOM 1046 C CA . LEU A 1 139 ? 1.403 -9.158 12.150 1.00 49.62 139 LEU A CA 1
ATOM 1047 C C . LEU A 1 139 ? 2.789 -8.613 11.766 1.00 49.62 139 LEU A C 1
ATOM 1049 O O . LEU A 1 139 ? 3.676 -9.354 11.325 1.00 49.62 139 LEU A O 1
ATOM 1053 N N . PHE A 1 140 ? 2.995 -7.320 12.000 1.00 54.34 140 PHE A N 1
ATOM 1054 C CA . PHE A 1 140 ? 4.311 -6.684 11.982 1.00 54.34 140 PHE A CA 1
ATOM 1055 C C . PHE A 1 140 ? 4.845 -6.578 13.408 1.00 54.34 140 PHE A C 1
ATOM 1057 O O . PHE A 1 140 ? 4.224 -5.918 14.227 1.00 54.34 140 PHE A O 1
ATOM 1064 N N . LEU A 1 141 ? 5.978 -7.223 13.702 1.00 41.84 141 LEU A N 1
ATOM 1065 C CA . LEU A 1 141 ? 6.633 -7.178 15.012 1.00 41.84 141 LEU A CA 1
ATOM 1066 C C . LEU A 1 141 ? 8.043 -6.616 14.848 1.00 41.84 141 LEU A C 1
ATOM 1068 O O . LEU A 1 141 ? 8.891 -7.320 14.304 1.00 41.84 141 LEU A O 1
ATOM 1072 N N . MET A 1 142 ? 8.255 -5.388 15.337 1.00 41.03 142 MET A N 1
ATOM 1073 C CA . MET A 1 142 ? 9.515 -4.640 15.554 1.00 41.03 142 MET A CA 1
ATOM 1074 C C . MET A 1 142 ? 10.582 -4.650 14.438 1.00 41.03 142 MET A C 1
ATOM 1076 O O . MET A 1 142 ? 10.992 -3.575 14.037 1.00 41.03 142 MET A O 1
ATOM 1080 N N . ASP A 1 143 ? 10.997 -5.800 13.903 1.00 37.81 143 ASP A N 1
ATOM 1081 C CA . ASP A 1 143 ? 12.018 -5.957 12.851 1.00 37.81 143 ASP A CA 1
ATOM 1082 C C . ASP A 1 143 ? 11.800 -7.186 11.939 1.00 37.81 143 ASP A C 1
ATOM 1084 O O . ASP A 1 143 ? 12.629 -7.500 11.086 1.00 37.81 143 ASP A O 1
ATOM 1088 N N . ARG A 1 144 ? 10.702 -7.937 12.106 1.00 35.69 144 ARG A N 1
ATOM 1089 C CA . ARG A 1 144 ? 10.386 -9.131 11.305 1.00 35.69 144 ARG A CA 1
ATOM 1090 C C . ARG A 1 144 ? 8.887 -9.197 11.033 1.00 35.69 144 ARG A C 1
ATOM 1092 O O . ARG A 1 144 ? 8.073 -9.053 11.943 1.00 35.69 144 ARG A O 1
ATOM 1099 N N . VAL A 1 145 ? 8.497 -9.471 9.789 1.00 44.09 145 VAL A N 1
ATOM 1100 C CA . VAL A 1 145 ? 7.100 -9.816 9.492 1.00 44.09 145 VAL A CA 1
ATOM 1101 C C . VAL A 1 145 ? 6.910 -11.247 9.924 1.00 44.09 145 VAL A C 1
ATOM 1103 O O . VAL A 1 145 ? 7.417 -12.179 9.294 1.00 44.09 145 VAL A O 1
ATOM 1106 N N . ILE A 1 146 ? 6.232 -11.431 11.049 1.00 39.81 146 ILE A N 1
ATOM 1107 C CA . ILE A 1 146 ? 6.111 -12.765 11.623 1.00 39.81 146 ILE A CA 1
ATOM 1108 C C . ILE A 1 146 ? 5.020 -13.571 10.924 1.00 39.81 146 ILE A C 1
ATOM 1110 O O . ILE A 1 146 ? 5.132 -14.792 10.908 1.00 39.81 146 ILE A O 1
ATOM 1114 N N . ARG A 1 147 ? 4.056 -12.945 10.236 1.00 49.56 147 ARG A N 1
ATOM 1115 C CA . ARG A 1 147 ? 3.148 -13.627 9.300 1.00 49.56 147 ARG A CA 1
ATOM 1116 C C . ARG A 1 147 ? 2.242 -12.595 8.623 1.00 49.56 147 ARG A C 1
ATOM 1118 O O . ARG A 1 147 ? 1.496 -11.905 9.309 1.00 49.56 147 ARG A O 1
ATOM 1125 N N . VAL A 1 148 ? 2.206 -12.576 7.286 1.00 46.69 148 VAL A N 1
ATOM 1126 C CA . VAL A 1 148 ? 0.898 -12.437 6.627 1.00 46.69 148 VAL A CA 1
ATOM 1127 C C . VAL A 1 148 ? 0.191 -13.726 7.011 1.00 46.69 148 VAL A C 1
ATOM 1129 O O . VAL A 1 148 ? 0.488 -14.784 6.451 1.00 46.69 148 VAL A O 1
ATOM 1132 N N . LEU A 1 149 ? -0.613 -13.690 8.072 1.00 43.31 149 LEU A N 1
ATOM 1133 C CA . LEU A 1 149 ? -1.395 -14.847 8.468 1.00 43.31 149 LEU A CA 1
ATOM 1134 C C . LEU A 1 149 ? -2.551 -14.891 7.474 1.00 43.31 149 LEU A C 1
ATOM 1136 O O . LEU A 1 149 ? -3.656 -14.428 7.728 1.00 43.31 149 LEU A O 1
ATOM 1140 N N . LEU A 1 150 ? -2.245 -15.424 6.291 1.00 42.97 150 LEU A N 1
ATOM 1141 C CA . LEU A 1 150 ? -3.228 -16.113 5.488 1.00 42.97 150 LEU A CA 1
ATOM 1142 C C . LEU A 1 150 ? -3.632 -17.297 6.369 1.00 42.97 150 LEU A C 1
ATOM 1144 O O . LEU A 1 150 ? -2.935 -18.309 6.389 1.00 42.97 150 LEU A O 1
ATOM 1148 N N . ALA A 1 151 ? -4.627 -17.090 7.233 1.00 33.62 151 ALA A N 1
ATOM 1149 C CA . ALA A 1 151 ? -5.206 -18.066 8.146 1.00 33.62 151 ALA A CA 1
ATOM 1150 C C . ALA A 1 151 ? -5.688 -19.335 7.426 1.00 33.62 151 ALA A C 1
ATOM 1152 O O . ALA A 1 151 ? -6.880 -19.601 7.343 1.00 33.62 151 ALA A O 1
ATOM 1153 N N . ARG A 1 152 ? -4.765 -20.164 6.932 1.00 33.44 152 ARG A N 1
ATOM 1154 C CA . ARG A 1 152 ? -5.054 -21.570 6.706 1.00 33.44 152 ARG A CA 1
ATOM 1155 C C . ARG A 1 152 ? -5.508 -22.119 8.047 1.00 33.44 152 ARG A C 1
ATOM 1157 O O . ARG A 1 152 ? -4.709 -22.231 8.975 1.00 33.44 152 ARG A O 1
ATOM 1164 N N . GLY A 1 153 ? -6.786 -22.456 8.140 1.00 38.03 153 GLY A N 1
ATOM 1165 C CA . GLY A 1 153 ? -7.229 -23.454 9.090 1.00 38.03 153 GLY A CA 1
ATOM 1166 C C . GLY A 1 153 ? -6.554 -24.772 8.734 1.00 38.03 153 GLY A C 1
ATOM 1167 O O . GLY A 1 153 ? -7.095 -25.521 7.937 1.00 38.03 153 GLY A O 1
ATOM 1168 N N . VAL A 1 154 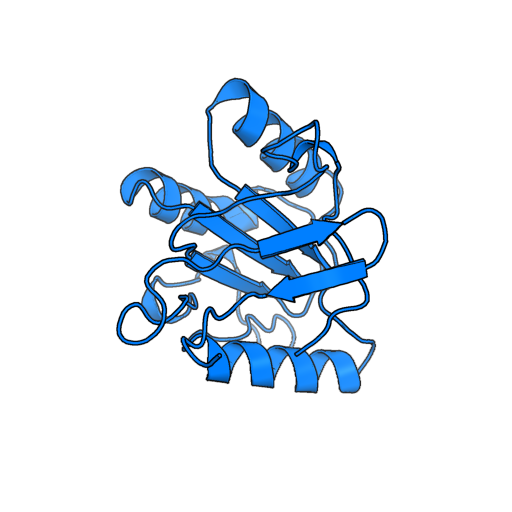? -5.369 -25.023 9.290 1.00 28.47 154 VAL A N 1
ATOM 1169 C CA . VAL A 1 154 ? -4.828 -26.356 9.568 1.00 28.47 154 VAL A CA 1
ATOM 1170 C C . VAL A 1 154 ? -3.919 -26.216 10.794 1.00 28.47 154 VAL A C 1
ATOM 1172 O O . VAL A 1 154 ? -2.898 -25.537 10.722 1.00 28.47 154 VAL A O 1
ATOM 1175 N N . ILE A 1 155 ? -4.414 -26.771 11.906 1.00 32.69 155 ILE A N 1
ATOM 1176 C CA . ILE A 1 155 ? -3.739 -27.548 12.967 1.00 32.69 155 ILE A CA 1
ATOM 1177 C C . ILE A 1 155 ? -2.219 -27.361 13.084 1.00 32.69 155 ILE A C 1
ATOM 1179 O O . ILE A 1 155 ? -1.499 -27.728 12.131 1.00 32.69 155 ILE A O 1
#

Foldseek 3Di:
DWAQKFFPDLLQQPDPVQSWRFFFFAWEAAEAAEAADLLLCVVVQVVCVVVVHAYEYEYCYYDHPNVVVVSCCCVPVVHRYTYIYQGDDDVVSVVSSVVVCVQQQAAYQYVVVPGTSNPDDSNNIGTLDCVQARGQTFTGGDRIRPDSCSPHPDD

InterPro domains:
  IPR001844 Chaperonin Cpn60/GroEL [PTHR45633] (1-129)
  IPR027409 GroEL-like apical domain superfamily [G3DSA:3.50.7.10] (1-139)
  IPR027409 GroEL-like apical domain superfamily [SSF52029] (1-130)

Mean predicted aligned error: 6.95 Å

Sequence (155 aa):
MKFDRGYISPYFISDPKTQVCELENPVILLVEKKVSSIQQLVPVLESVIKGQQSLLIVAEDVESEALATLVVNKLRAGIKVCAVKAPGFGDNRKATMQDLAILTGGTVISQDIGMKIEEVTPEQLGSANASELPRMILLFLMDRVIRVLLARGVI

Radius of gyration: 14.4 Å; Cα contacts (8 Å, |Δi|>4): 322; chains: 1; bounding box: 32×42×42 Å

Solvent-accessible surface area (backbone atoms only — not comparable to full-atom values): 8308 Å² total; per-residue (Å²): 124,79,41,75,48,27,62,76,46,79,81,40,43,68,39,82,88,77,42,24,30,72,40,63,59,29,40,31,45,39,34,67,48,69,42,47,56,48,73,43,43,45,56,56,50,52,52,32,59,75,66,72,42,18,40,37,38,36,14,55,35,69,36,70,57,21,40,56,48,54,48,49,37,33,76,74,70,63,47,52,55,44,48,29,40,47,50,76,56,74,69,58,20,54,53,51,47,50,53,49,16,66,74,25,62,22,41,64,45,38,60,92,78,70,47,54,65,58,71,63,49,78,78,40,37,12,35,59,60,64,92,72,25,90,49,42,44,40,41,25,41,97,64,34,24,79,27,70,35,74,44,68,90,69,136

Nearest PDB structures (foldseek):
  1fya-assembly1_A  TM=9.633E-01  e=6.843E-21  Escherichia coli
  1dkd-assembly1_A  TM=9.651E-01  e=2.492E-20  Escherichia coli
  1srv-assembly1_A  TM=9.596E-01  e=1.623E-19  Thermus thermophilus
  9c0d-assembly1_I  TM=9.518E-01  e=2.242E-19  Enterococcus faecium
  5cdj-assembly1_A  TM=9.474E-01  e=7.653E-19  Chlamydomonas reinhardtii

pLDDT: mean 81.08, std 19.47, range [28.47, 97.31]

Organism: NCBI:txid267567

Secondary structure (DSSP, 8-state):
--BS--BS-GGG-SBTTTTB---SS-EEEEESSEE--GGGGHHHHHHHHHHT--EEEEESEE-HHHHHHHHHHHHHH---EEEEEPSSSHHHHHHHHHHHHHHHT--EE-GGGT--GGG--GGGSEE--TTT-S-EEEEEETTEEEEEEE-----